Protein AF-A0A833UJ87-F1 (afdb_monomer_lite)

pLDDT: mean 71.73, std 18.93, range [38.91, 96.44]

Sequence (102 aa):
PPSNETGREKAKLQPHKHKHQAKRHYIMANKFVAVFLMCIVVVAAFSLHQEVEATGDSYKSCFTPCNADCKKKGNGGTFCEIDCDNSCTAAEAEEKLKATIF

InterPro domains:
  IPR015333 Pollen allergen ole e 6 [PF09253] (62-98)
  IPR015333 Pollen allergen ole e 6 [PTHR35632] (28-100)
  IPR036466 Pollen allergen ole e 6 superfamily [G3DSA:1.10.287.720] (56-101)
  IPR036466 Pollen allergen ole e 6 superfamily [SSF111388] (57-98)

Foldseek 3Di:
DDDDDDDDDDPCPDPPPPVVVVVVVVVVVVVVVVVVVVVVVVVVVVVVVVPPDPLPPQLCVQLVVQQVVCVVVVDDNVVSNVVSNVVSVVVVVVVVVVVVPD

Structure (mmCIF, N/CA/C/O backbone):
data_AF-A0A833UJ87-F1
#
_entry.id   AF-A0A833UJ87-F1
#
loop_
_atom_site.group_PDB
_atom_site.id
_atom_site.type_symbol
_atom_sit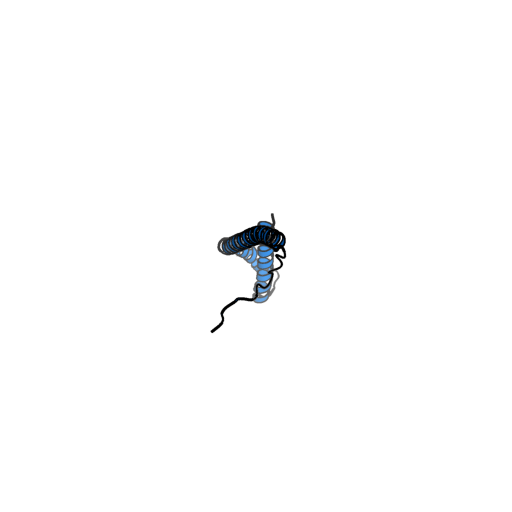e.label_atom_id
_atom_site.label_alt_id
_atom_site.label_comp_id
_atom_site.label_asym_id
_atom_site.label_entity_id
_atom_site.label_seq_id
_atom_site.pdbx_PDB_ins_code
_atom_site.Cartn_x
_atom_site.Cartn_y
_atom_site.Cartn_z
_atom_site.occupancy
_atom_site.B_iso_or_equiv
_atom_site.auth_seq_id
_atom_site.auth_comp_id
_atom_site.auth_asym_id
_atom_site.auth_atom_id
_atom_site.pdbx_PDB_model_num
ATOM 1 N N . PRO A 1 1 ? 69.017 -18.137 -55.794 1.00 46.12 1 PRO A N 1
ATOM 2 C CA . PRO A 1 1 ? 67.953 -17.148 -56.079 1.00 46.12 1 PRO A CA 1
ATOM 3 C C . PRO A 1 1 ? 67.375 -17.335 -57.489 1.00 46.12 1 PRO A C 1
ATOM 5 O O . PRO A 1 1 ? 68.086 -17.170 -58.476 1.00 46.12 1 PRO A O 1
ATOM 8 N N . PRO A 1 2 ? 66.102 -17.729 -57.570 1.00 41.78 2 PRO A N 1
ATOM 9 C CA . PRO A 1 2 ? 65.210 -17.011 -58.470 1.00 41.78 2 PRO A CA 1
ATOM 10 C C . PRO A 1 2 ? 63.889 -16.674 -57.770 1.00 41.78 2 PRO A C 1
ATOM 12 O O . PRO A 1 2 ? 63.179 -17.536 -57.262 1.00 41.78 2 PRO A O 1
ATOM 15 N N . SER A 1 3 ? 63.585 -15.385 -57.748 1.00 45.09 3 SER A N 1
ATOM 16 C CA . SER A 1 3 ? 62.288 -14.807 -57.426 1.00 45.09 3 SER A CA 1
ATOM 17 C C . SER A 1 3 ? 61.483 -14.673 -58.719 1.00 45.09 3 SER A C 1
ATOM 19 O O . SER A 1 3 ? 61.866 -13.886 -59.583 1.00 45.09 3 SER A O 1
ATOM 21 N N . ASN A 1 4 ? 60.377 -15.401 -58.865 1.00 40.44 4 ASN A N 1
ATOM 22 C CA . ASN A 1 4 ? 59.274 -14.947 -59.711 1.00 40.44 4 ASN A CA 1
ATOM 23 C C . ASN A 1 4 ? 57.963 -15.538 -59.186 1.00 40.44 4 ASN A C 1
ATOM 25 O O . ASN A 1 4 ? 57.801 -16.752 -59.072 1.00 40.44 4 ASN A O 1
ATOM 29 N N . GLU A 1 5 ? 57.088 -14.636 -58.769 1.00 45.03 5 GLU A N 1
ATOM 30 C CA . GLU A 1 5 ? 55.875 -14.893 -58.022 1.00 45.03 5 GLU A CA 1
ATOM 31 C C . GLU A 1 5 ? 54.782 -15.466 -58.930 1.00 45.03 5 GLU A C 1
ATOM 33 O O . GLU A 1 5 ? 54.332 -14.849 -59.892 1.00 45.03 5 GLU A O 1
ATOM 38 N N . THR A 1 6 ? 54.307 -16.658 -58.580 1.00 42.38 6 THR A N 1
ATOM 39 C CA . THR A 1 6 ? 53.064 -17.239 -59.091 1.00 42.38 6 THR A CA 1
ATOM 40 C C . THR A 1 6 ? 51.883 -16.318 -58.781 1.00 42.38 6 THR A C 1
ATOM 42 O O . THR A 1 6 ? 51.400 -16.255 -57.647 1.00 42.38 6 THR A O 1
ATOM 45 N N . GLY A 1 7 ? 51.398 -15.625 -59.813 1.00 41.56 7 GLY A N 1
ATOM 46 C CA . GLY A 1 7 ? 50.153 -14.867 -59.800 1.00 41.56 7 GLY A CA 1
ATOM 47 C C . GLY A 1 7 ? 48.957 -15.780 -59.534 1.00 41.56 7 GLY A C 1
ATOM 48 O O . GLY A 1 7 ? 48.448 -16.448 -60.428 1.00 41.56 7 GLY A O 1
ATOM 49 N N . ARG A 1 8 ? 48.499 -15.808 -58.280 1.00 38.91 8 ARG A N 1
ATOM 50 C CA . ARG A 1 8 ? 47.224 -16.412 -57.887 1.00 38.91 8 ARG A CA 1
ATOM 51 C C . ARG A 1 8 ? 46.111 -15.404 -58.155 1.00 38.91 8 ARG A C 1
ATOM 53 O O . ARG A 1 8 ? 45.923 -14.465 -57.382 1.00 38.91 8 ARG A O 1
ATOM 60 N N . GLU A 1 9 ? 45.373 -15.641 -59.236 1.00 47.19 9 GLU A N 1
ATOM 61 C CA . GLU A 1 9 ? 44.067 -15.050 -59.529 1.00 47.19 9 GLU A CA 1
ATOM 62 C C . GLU A 1 9 ? 43.212 -14.981 -58.251 1.00 47.19 9 GLU A C 1
ATOM 64 O O . GLU A 1 9 ? 42.806 -15.993 -57.673 1.00 47.19 9 GLU A O 1
ATOM 69 N N . LYS A 1 10 ? 42.962 -13.765 -57.761 1.00 50.94 10 LYS A N 1
ATOM 70 C CA . LYS A 1 10 ? 41.965 -13.513 -56.722 1.00 50.94 10 LYS A CA 1
ATOM 71 C C . LYS A 1 10 ? 40.643 -13.286 -57.444 1.00 50.94 10 LYS A C 1
ATOM 73 O O . LYS A 1 10 ? 40.334 -12.162 -57.835 1.00 50.94 10 LYS A O 1
ATOM 78 N N . ALA A 1 11 ? 39.869 -14.356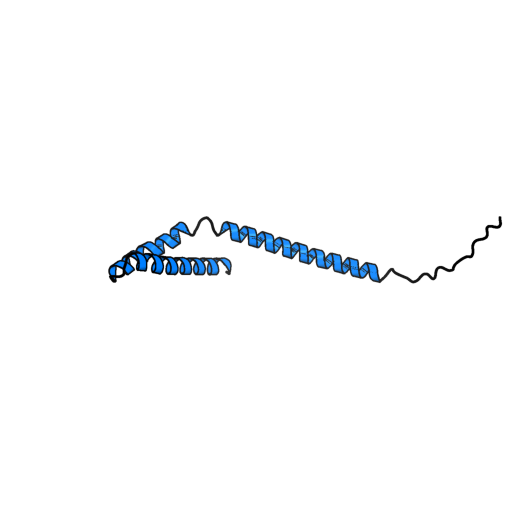 -57.609 1.00 44.94 11 ALA A N 1
ATOM 79 C CA . ALA A 1 11 ? 38.461 -14.273 -57.969 1.00 44.94 11 ALA A CA 1
ATOM 80 C C . ALA A 1 11 ? 37.763 -13.279 -57.022 1.00 44.94 11 ALA A C 1
ATOM 82 O O . ALA A 1 11 ? 37.648 -13.502 -55.813 1.00 44.94 11 ALA A O 1
ATOM 83 N N . LYS A 1 12 ? 37.354 -12.132 -57.567 1.00 47.41 12 LYS A N 1
ATOM 84 C CA . LYS A 1 12 ? 36.691 -11.054 -56.835 1.00 47.41 12 LYS A CA 1
ATOM 85 C C . LYS A 1 12 ? 35.225 -11.429 -56.626 1.00 47.41 12 LYS A C 1
ATOM 87 O O . LYS A 1 12 ? 34.343 -10.967 -57.341 1.00 47.41 12 LYS A O 1
ATOM 92 N N . LEU A 1 13 ? 34.970 -12.289 -55.641 1.00 49.62 13 LEU A N 1
ATOM 93 C CA . LEU A 1 13 ? 33.621 -12.561 -55.156 1.00 49.62 13 LEU A CA 1
ATOM 94 C C . LEU A 1 13 ? 33.118 -11.320 -54.401 1.00 49.62 13 LEU A C 1
ATOM 96 O O . LEU A 1 13 ? 33.658 -10.940 -53.364 1.00 49.62 13 LEU A O 1
ATOM 100 N N . GLN A 1 14 ? 32.123 -10.650 -54.977 1.00 54.66 14 GLN A N 1
ATOM 101 C CA . GLN A 1 14 ? 31.530 -9.393 -54.511 1.00 54.66 14 GLN A CA 1
ATOM 102 C C . GLN A 1 14 ? 30.929 -9.502 -53.085 1.00 54.66 14 GLN A C 1
ATOM 104 O O . GLN A 1 14 ? 29.897 -10.153 -52.930 1.00 54.66 14 GLN A O 1
ATOM 109 N N . PRO A 1 15 ? 31.452 -8.804 -52.047 1.00 51.09 15 PRO A N 1
ATOM 110 C CA . PRO A 1 15 ? 30.916 -8.869 -50.681 1.00 51.09 15 PRO A CA 1
ATOM 111 C C . PRO A 1 15 ? 30.135 -7.603 -50.268 1.00 51.09 15 PRO A C 1
ATOM 113 O O . PRO A 1 15 ? 29.971 -7.323 -49.080 1.00 51.09 15 PRO A O 1
ATOM 116 N N . HIS A 1 16 ? 29.679 -6.781 -51.221 1.00 50.66 16 HIS A N 1
ATOM 117 C CA . HIS A 1 16 ? 29.168 -5.440 -50.902 1.00 50.66 16 HIS A CA 1
ATOM 118 C C . HIS A 1 16 ? 27.674 -5.362 -50.550 1.00 50.66 16 HIS A C 1
ATOM 120 O O . HIS A 1 16 ? 27.270 -4.412 -49.880 1.00 50.66 16 HIS A O 1
ATOM 126 N N . LYS A 1 17 ? 26.840 -6.345 -50.924 1.00 48.12 17 LYS A N 1
ATOM 127 C CA . LYS A 1 17 ? 25.390 -6.274 -50.639 1.00 48.12 17 LYS A CA 1
ATOM 128 C C . LYS A 1 17 ? 24.996 -6.702 -49.217 1.00 48.12 17 LYS A C 1
ATOM 130 O O . LYS A 1 17 ? 24.020 -6.177 -48.690 1.00 48.12 17 LYS A O 1
ATOM 135 N N . HIS A 1 18 ? 25.766 -7.568 -48.554 1.00 49.91 18 HIS A N 1
ATOM 136 C CA . HIS A 1 18 ? 25.412 -8.077 -47.217 1.00 49.91 18 HIS A CA 1
ATOM 137 C C . HIS A 1 18 ? 25.716 -7.092 -46.071 1.00 49.91 18 HIS A C 1
ATOM 139 O O . HIS A 1 18 ? 24.971 -7.020 -45.095 1.00 49.91 18 HIS A O 1
ATOM 145 N N . LYS A 1 19 ? 26.773 -6.272 -46.192 1.00 50.97 19 LYS A N 1
ATOM 146 C CA . LYS A 1 19 ? 27.164 -5.304 -45.143 1.00 50.97 19 LYS A CA 1
ATOM 147 C C . LYS A 1 19 ? 26.192 -4.128 -44.999 1.00 50.97 19 LYS A C 1
ATOM 149 O O . LYS A 1 19 ? 26.096 -3.544 -43.922 1.00 50.97 19 LYS A O 1
ATOM 154 N N . HIS A 1 20 ? 25.468 -3.775 -46.062 1.00 49.66 20 HIS A N 1
ATOM 155 C CA . HIS A 1 20 ? 24.538 -2.642 -46.044 1.00 49.66 20 HIS A CA 1
ATOM 156 C C . HIS A 1 20 ? 23.210 -2.972 -45.342 1.00 49.66 20 HIS A C 1
ATOM 158 O O . HIS A 1 20 ? 22.623 -2.099 -44.702 1.00 49.66 20 HIS A O 1
ATOM 164 N N . GLN A 1 21 ? 22.764 -4.232 -45.412 1.00 52.34 21 GLN A N 1
ATOM 165 C CA . GLN A 1 21 ? 21.552 -4.694 -44.726 1.00 52.34 21 GLN A CA 1
ATOM 166 C C . GLN A 1 21 ? 21.773 -4.844 -43.215 1.00 52.34 21 GLN A C 1
ATOM 168 O O . GLN A 1 21 ? 20.977 -4.333 -42.433 1.00 52.34 21 GLN A O 1
ATOM 173 N N . ALA A 1 22 ? 22.912 -5.410 -42.798 1.00 53.41 22 ALA A N 1
ATOM 174 C CA . ALA A 1 22 ? 23.277 -5.514 -41.382 1.00 53.41 22 ALA A CA 1
ATOM 175 C C . ALA A 1 22 ? 23.409 -4.138 -40.700 1.00 53.41 22 ALA A C 1
ATOM 177 O O . ALA A 1 22 ? 22.938 -3.957 -39.581 1.00 53.41 22 ALA A O 1
ATOM 178 N N . LYS A 1 23 ? 23.972 -3.133 -41.392 1.00 54.38 23 LYS A N 1
ATOM 179 C CA . LYS A 1 23 ? 24.030 -1.754 -40.875 1.00 54.38 23 LYS A CA 1
ATOM 180 C C . LYS A 1 23 ? 22.644 -1.129 -40.722 1.00 54.38 23 LYS A C 1
ATOM 182 O O . LYS A 1 23 ? 22.384 -0.519 -39.695 1.00 54.38 23 LYS A O 1
ATOM 187 N N . ARG A 1 24 ? 21.740 -1.291 -41.696 1.00 55.31 24 ARG A N 1
ATOM 188 C CA . ARG A 1 24 ? 20.362 -0.772 -41.587 1.00 55.31 24 ARG A CA 1
ATOM 189 C C . ARG A 1 24 ? 19.560 -1.460 -40.476 1.00 55.31 24 ARG A C 1
ATOM 191 O O . ARG A 1 24 ? 18.826 -0.776 -39.772 1.00 55.31 24 ARG A O 1
ATOM 198 N N . HIS A 1 25 ? 19.745 -2.765 -40.274 1.00 54.88 25 HIS A N 1
ATOM 199 C CA . HIS A 1 25 ? 19.101 -3.514 -39.188 1.00 54.88 25 HIS A CA 1
ATOM 200 C C . HIS A 1 25 ? 19.662 -3.140 -37.809 1.00 54.88 25 HIS A C 1
ATOM 202 O O . HIS A 1 25 ? 18.883 -2.941 -36.885 1.00 54.88 25 HIS A O 1
ATOM 208 N N . TYR A 1 26 ? 20.980 -2.953 -37.676 1.00 58.78 26 TYR A N 1
ATOM 209 C CA . TYR A 1 26 ? 21.603 -2.444 -36.446 1.00 58.78 26 TYR A CA 1
ATOM 210 C C . TYR A 1 26 ? 21.146 -1.013 -36.112 1.00 58.78 26 TYR A C 1
ATOM 212 O O . TYR A 1 26 ? 20.840 -0.717 -34.962 1.00 58.78 26 TYR A O 1
ATOM 220 N N . ILE A 1 27 ? 21.024 -0.135 -37.117 1.00 60.06 27 ILE A N 1
ATOM 221 C CA . ILE A 1 27 ? 20.519 1.236 -36.931 1.00 60.06 27 ILE A CA 1
ATOM 222 C C . ILE A 1 27 ? 19.055 1.226 -36.466 1.00 60.06 27 ILE A C 1
ATOM 224 O O . ILE A 1 27 ? 18.701 2.011 -35.593 1.00 60.06 27 ILE A O 1
ATOM 228 N N . MET A 1 28 ? 18.203 0.349 -37.009 1.00 61.31 28 MET A N 1
ATOM 229 C CA . MET A 1 28 ? 16.811 0.218 -36.553 1.00 61.31 28 MET A CA 1
ATOM 230 C C . MET A 1 28 ? 16.730 -0.404 -35.151 1.00 61.31 28 MET A C 1
ATOM 232 O O . MET A 1 28 ? 16.021 0.128 -34.304 1.00 61.31 28 MET A O 1
ATOM 236 N N . ALA A 1 29 ? 17.501 -1.459 -34.869 1.00 61.19 29 ALA A N 1
ATOM 237 C CA . ALA A 1 29 ? 17.539 -2.113 -33.560 1.00 61.19 29 ALA A CA 1
ATOM 238 C C . ALA A 1 29 ? 18.014 -1.170 -32.440 1.00 61.19 29 ALA A C 1
ATOM 240 O O . ALA A 1 29 ? 17.357 -1.088 -31.408 1.00 61.19 29 ALA A O 1
ATOM 241 N N . ASN A 1 30 ? 19.077 -0.384 -32.656 1.00 66.12 30 ASN A N 1
ATOM 242 C CA . ASN A 1 30 ? 19.551 0.590 -31.663 1.00 66.12 30 ASN A CA 1
ATOM 243 C C . ASN A 1 30 ? 18.508 1.664 -31.334 1.00 66.12 30 ASN A C 1
ATOM 245 O O . ASN A 1 30 ? 18.471 2.151 -30.207 1.00 66.12 30 ASN A O 1
ATOM 249 N N . LYS A 1 31 ? 17.659 2.035 -32.299 1.00 71.31 31 LYS A N 1
ATOM 250 C CA . LYS A 1 31 ? 16.593 3.021 -32.077 1.00 71.31 31 LYS A CA 1
ATOM 251 C C . LYS A 1 31 ? 15.504 2.454 -31.174 1.00 71.31 31 LYS A C 1
ATOM 253 O O . LYS A 1 31 ? 15.069 3.150 -30.267 1.00 71.31 31 LYS A O 1
ATOM 258 N N . PHE A 1 32 ? 15.125 1.191 -31.364 1.00 79.94 32 PHE A N 1
ATOM 259 C CA . PHE A 1 32 ? 14.187 0.527 -30.459 1.00 79.94 32 PHE A CA 1
ATOM 260 C C . PHE A 1 32 ? 14.798 0.315 -29.074 1.00 79.94 32 PHE A C 1
ATOM 262 O O . PHE A 1 32 ? 14.163 0.666 -28.089 1.00 79.94 32 PHE A O 1
ATOM 269 N N . VAL A 1 33 ? 16.044 -0.163 -28.984 1.00 82.06 33 VAL A N 1
ATOM 270 C CA . VAL A 1 33 ? 16.735 -0.365 -27.697 1.00 82.06 33 VAL A CA 1
ATOM 271 C C . VAL A 1 33 ? 16.834 0.943 -26.907 1.00 82.06 33 VAL A C 1
ATOM 273 O O . VAL A 1 33 ? 16.530 0.955 -25.721 1.00 82.06 33 VAL A O 1
ATOM 276 N N . ALA A 1 34 ? 17.180 2.058 -27.555 1.00 82.38 34 ALA A N 1
ATOM 277 C CA . ALA A 1 34 ? 17.239 3.360 -26.892 1.00 82.38 34 ALA A CA 1
ATOM 278 C C . ALA A 1 34 ? 15.871 3.816 -26.354 1.00 82.38 34 ALA A C 1
ATOM 280 O O . ALA A 1 34 ? 15.793 4.318 -25.234 1.00 82.38 34 ALA A O 1
ATOM 281 N N . VAL A 1 35 ? 14.795 3.611 -27.121 1.00 85.19 35 VAL A N 1
ATOM 282 C CA . VAL A 1 35 ? 13.428 3.941 -26.686 1.00 85.19 35 VAL A CA 1
ATOM 283 C C . VAL A 1 35 ? 12.995 3.045 -25.525 1.00 85.19 35 VAL A C 1
ATOM 285 O O . VAL A 1 35 ? 12.510 3.560 -24.526 1.00 85.19 35 VAL A O 1
ATOM 288 N N . PHE A 1 36 ? 13.238 1.733 -25.600 1.00 84.56 36 PHE A N 1
ATOM 289 C CA . PHE A 1 36 ? 12.925 0.802 -24.511 1.00 84.56 36 PHE A CA 1
ATOM 290 C C . PHE A 1 36 ? 13.664 1.156 -23.218 1.00 84.56 36 PHE A C 1
ATOM 292 O O . PHE A 1 36 ? 13.049 1.185 -22.155 1.00 84.56 36 PHE A O 1
ATOM 299 N N . LEU A 1 37 ? 14.958 1.475 -23.300 1.00 86.00 37 LEU A N 1
ATOM 300 C CA . LEU A 1 37 ? 15.741 1.886 -22.133 1.00 86.00 37 LEU A CA 1
ATOM 301 C C . LEU A 1 37 ? 15.227 3.204 -21.537 1.00 86.00 37 LEU A C 1
ATOM 303 O O . LEU A 1 37 ? 15.105 3.301 -20.320 1.00 86.00 37 LEU A O 1
ATOM 307 N N . MET A 1 38 ? 14.855 4.183 -22.367 1.00 85.00 38 MET A N 1
ATOM 308 C CA . MET A 1 38 ? 14.219 5.419 -21.893 1.00 85.00 38 MET A CA 1
ATOM 309 C C . MET A 1 38 ? 12.879 5.151 -21.200 1.00 85.00 38 MET A C 1
ATOM 311 O O . MET A 1 38 ? 12.642 5.686 -20.122 1.00 85.00 38 MET A O 1
ATOM 315 N N . CYS A 1 39 ? 12.028 4.288 -21.763 1.00 83.12 39 CYS A N 1
ATOM 316 C CA . CYS A 1 39 ? 10.755 3.916 -21.144 1.00 83.12 39 CYS A CA 1
ATOM 317 C C . CYS A 1 39 ? 10.955 3.274 -19.765 1.00 83.12 39 CYS A C 1
ATOM 319 O O . CYS A 1 39 ? 10.255 3.633 -18.824 1.00 83.12 39 CYS A O 1
ATOM 321 N N . ILE A 1 40 ? 11.934 2.375 -19.623 1.00 85.56 40 ILE A N 1
ATOM 322 C CA . ILE A 1 40 ? 12.244 1.727 -18.339 1.00 85.56 40 ILE A CA 1
ATOM 323 C C . ILE A 1 40 ? 12.715 2.758 -17.304 1.00 85.56 40 ILE A C 1
ATOM 325 O O . ILE A 1 40 ? 12.263 2.722 -16.164 1.00 85.56 40 ILE A O 1
ATOM 329 N N . VAL A 1 41 ? 13.584 3.696 -17.694 1.00 82.75 41 VAL A N 1
ATOM 330 C CA . VAL A 1 41 ? 14.083 4.752 -16.794 1.00 82.75 41 VAL A CA 1
ATOM 331 C C . VAL A 1 41 ? 12.957 5.687 -16.347 1.00 82.75 41 VAL A C 1
ATOM 333 O O . VAL A 1 41 ? 12.892 6.034 -15.170 1.00 82.75 41 VAL A O 1
ATOM 336 N N . VAL A 1 42 ? 12.049 6.060 -17.254 1.00 80.75 42 VAL A N 1
ATOM 337 C CA . VAL A 1 42 ? 10.876 6.882 -16.920 1.00 80.75 42 VAL A CA 1
ATOM 338 C C . VAL A 1 42 ? 9.968 6.140 -15.940 1.00 80.75 42 VAL A C 1
ATOM 340 O O . VAL A 1 42 ? 9.643 6.692 -14.895 1.00 80.75 42 VAL A O 1
ATOM 343 N N . VAL A 1 43 ? 9.619 4.878 -16.209 1.00 78.50 43 VAL A N 1
ATOM 344 C CA . VAL A 1 43 ? 8.788 4.077 -15.293 1.00 78.50 43 VAL A CA 1
ATOM 345 C C . VAL A 1 43 ? 9.450 3.952 -13.919 1.00 78.50 43 VAL A C 1
ATOM 347 O O . VAL A 1 43 ? 8.795 4.206 -12.915 1.00 78.50 43 VAL A O 1
ATOM 350 N N . ALA A 1 44 ? 10.753 3.659 -13.861 1.00 74.94 44 ALA A N 1
ATOM 351 C CA . ALA A 1 44 ? 11.484 3.554 -12.600 1.00 74.94 44 ALA A CA 1
ATOM 352 C C . ALA A 1 44 ? 11.486 4.872 -11.803 1.00 74.94 44 ALA A C 1
ATOM 354 O O . ALA A 1 44 ? 11.298 4.852 -10.591 1.00 74.94 44 ALA A O 1
ATOM 355 N N . ALA A 1 45 ? 11.649 6.021 -12.464 1.00 66.44 45 ALA A N 1
ATOM 356 C CA . ALA A 1 45 ? 11.605 7.325 -11.802 1.00 66.44 45 ALA A CA 1
ATOM 357 C C . ALA A 1 45 ? 10.207 7.670 -11.255 1.00 66.44 45 ALA A C 1
ATOM 359 O O . ALA A 1 45 ? 10.095 8.258 -10.180 1.00 66.44 45 ALA A O 1
ATOM 360 N N . PHE A 1 46 ? 9.144 7.282 -11.966 1.00 64.75 46 PHE A N 1
ATOM 361 C CA . PHE A 1 46 ? 7.762 7.480 -11.519 1.00 64.75 46 PHE A CA 1
ATOM 362 C C . PHE A 1 46 ? 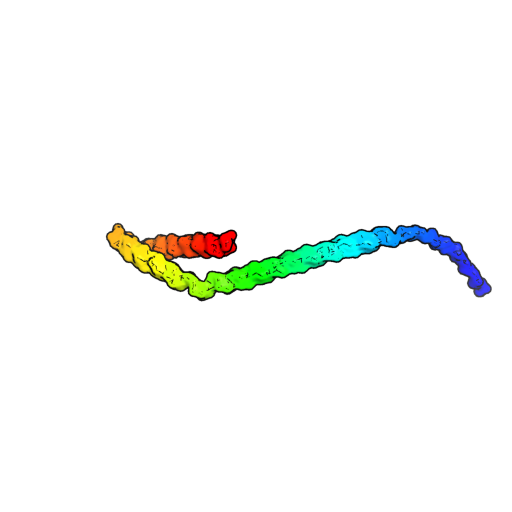7.348 6.514 -10.403 1.00 64.75 46 PHE A C 1
ATOM 364 O O . PHE A 1 46 ? 6.588 6.912 -9.520 1.00 64.75 46 PHE A O 1
ATOM 371 N N . SER A 1 47 ? 7.859 5.278 -10.398 1.00 62.28 47 SER A N 1
ATOM 372 C CA . SER A 1 47 ? 7.630 4.329 -9.302 1.00 62.28 47 SER A CA 1
ATOM 373 C C . SER A 1 47 ? 8.184 4.864 -7.979 1.00 62.28 47 SER A C 1
ATOM 375 O O . SER A 1 47 ? 7.446 4.903 -7.001 1.00 62.28 47 SER A O 1
ATOM 377 N N . LEU A 1 48 ? 9.407 5.411 -7.996 1.00 54.16 48 LEU A N 1
ATOM 378 C CA . LEU A 1 48 ? 10.097 5.932 -6.807 1.00 54.16 48 LEU A CA 1
ATOM 379 C C . LEU A 1 48 ? 9.456 7.188 -6.196 1.00 54.16 48 LEU A C 1
ATOM 381 O O . LEU A 1 48 ? 9.629 7.457 -5.010 1.00 54.16 48 LEU A O 1
ATOM 385 N N . HIS A 1 49 ? 8.713 7.969 -6.982 1.00 51.06 49 HIS A N 1
ATOM 386 C CA . HIS A 1 49 ? 8.059 9.190 -6.501 1.00 51.06 49 HIS A CA 1
ATOM 387 C C . HIS A 1 49 ? 6.674 8.947 -5.873 1.00 51.06 49 HIS A C 1
ATOM 389 O O . HIS A 1 49 ? 6.212 9.775 -5.092 1.00 51.06 49 HIS A O 1
ATOM 395 N N . GLN A 1 50 ? 6.007 7.826 -6.176 1.00 50.50 50 GLN A N 1
ATOM 396 C CA . GLN A 1 50 ? 4.661 7.518 -5.658 1.00 50.50 50 GLN A CA 1
ATOM 397 C C . GLN A 1 50 ? 4.648 6.868 -4.266 1.00 50.50 50 GLN A C 1
ATOM 399 O O . GLN A 1 50 ? 3.589 6.684 -3.654 1.00 50.50 50 GLN A O 1
ATOM 404 N N . GLU A 1 51 ? 5.812 6.481 -3.758 1.00 49.62 51 GLU A N 1
ATOM 405 C CA . GLU A 1 51 ? 5.929 5.736 -2.507 1.00 49.62 51 GLU A CA 1
ATOM 406 C C . GLU A 1 51 ? 6.098 6.621 -1.263 1.00 49.62 51 GLU A C 1
ATOM 408 O O . GLU A 1 51 ? 5.808 6.154 -0.166 1.00 49.62 51 GLU A O 1
ATOM 413 N N . VAL A 1 52 ? 6.459 7.904 -1.409 1.00 48.84 52 VAL A N 1
ATOM 414 C CA . VAL A 1 52 ? 6.969 8.691 -0.268 1.00 48.84 52 VAL A CA 1
ATOM 415 C C . VAL A 1 52 ? 5.949 9.638 0.384 1.00 48.84 52 VAL A C 1
ATOM 417 O O . VAL A 1 52 ? 6.049 9.870 1.583 1.00 48.84 52 VAL A O 1
ATOM 420 N N . GLU A 1 53 ? 4.944 10.158 -0.329 1.00 45.19 53 GLU A N 1
ATOM 421 C CA . GLU A 1 53 ? 4.203 11.337 0.182 1.00 45.19 53 GLU A CA 1
ATOM 422 C C . GLU A 1 53 ? 2.706 11.113 0.493 1.00 45.19 53 GLU A C 1
ATOM 424 O O . GLU A 1 53 ? 2.127 11.907 1.223 1.00 45.19 53 GLU A O 1
ATOM 429 N N . ALA A 1 54 ? 2.054 10.048 0.002 1.00 52.25 54 ALA A N 1
ATOM 430 C CA . ALA A 1 54 ? 0.580 9.934 0.070 1.00 52.25 54 ALA A CA 1
ATOM 431 C C . ALA A 1 54 ? 0.015 8.802 0.957 1.00 52.25 54 ALA A C 1
ATOM 433 O O . ALA A 1 54 ? -1.194 8.752 1.183 1.00 52.25 54 ALA A O 1
ATOM 434 N N . THR A 1 55 ? 0.851 7.886 1.454 1.00 56.41 55 THR A N 1
ATOM 435 C CA . THR A 1 55 ? 0.409 6.683 2.201 1.00 56.41 55 THR A CA 1
ATOM 436 C C . THR A 1 55 ? 0.146 6.932 3.679 1.00 56.41 55 THR A C 1
ATOM 438 O O . THR A 1 55 ? -0.595 6.200 4.318 1.00 56.41 55 THR A O 1
ATOM 441 N N . GLY A 1 56 ? 0.752 7.963 4.271 1.00 60.31 56 GLY A N 1
ATOM 442 C CA . GLY A 1 56 ? 0.603 8.200 5.709 1.00 60.31 56 GLY A CA 1
ATOM 443 C C . GLY A 1 56 ? -0.814 8.626 6.106 1.00 60.31 56 GLY A C 1
ATOM 444 O O . GLY A 1 56 ? -1.341 8.182 7.129 1.00 60.31 56 GLY A O 1
ATOM 445 N N . ASP A 1 57 ? -1.439 9.481 5.294 1.00 72.75 57 ASP A N 1
ATOM 446 C CA . ASP A 1 57 ? -2.714 10.115 5.636 1.00 72.75 57 ASP A CA 1
ATOM 447 C C . ASP A 1 57 ? -3.931 9.272 5.236 1.00 72.75 57 ASP A C 1
ATOM 449 O O . ASP A 1 57 ? -4.894 9.173 6.005 1.00 72.75 57 ASP A O 1
ATOM 453 N N . SER A 1 58 ? -3.882 8.613 4.075 1.00 80.50 58 SER A N 1
ATOM 454 C CA . SER A 1 58 ? -4.963 7.752 3.578 1.00 80.50 58 SER A CA 1
ATOM 455 C C . SER A 1 58 ? -5.105 6.492 4.440 1.00 80.50 58 SER A C 1
ATOM 457 O O . SER A 1 58 ? -6.194 6.260 4.980 1.00 80.50 58 SER A O 1
ATOM 459 N N . TYR A 1 59 ? -4.009 5.783 4.733 1.00 85.62 59 TYR A N 1
ATOM 460 C CA . TYR A 1 59 ? -3.991 4.664 5.678 1.00 85.62 59 TYR A CA 1
ATOM 461 C C . TYR A 1 59 ? -4.594 5.039 7.036 1.00 85.62 59 TYR A C 1
ATOM 463 O O . TYR A 1 59 ? -5.508 4.379 7.533 1.00 85.62 59 TYR A O 1
ATOM 471 N N . LYS A 1 60 ? -4.127 6.137 7.645 1.00 87.19 60 LYS A N 1
ATOM 472 C CA . LYS A 1 60 ? -4.577 6.563 8.978 1.00 87.19 60 LYS A CA 1
ATOM 473 C C . LYS A 1 60 ? -6.063 6.922 9.000 1.00 87.19 60 LYS A C 1
ATOM 475 O O . LYS A 1 60 ? -6.752 6.619 9.984 1.00 87.19 60 LYS A O 1
ATOM 480 N N . SER A 1 61 ? -6.556 7.545 7.929 1.00 89.62 61 SER A N 1
ATOM 481 C CA . SER A 1 61 ? -7.971 7.884 7.765 1.00 89.62 61 SER A CA 1
ATOM 482 C C . SER A 1 61 ? -8.868 6.646 7.626 1.00 89.62 61 SER A C 1
ATOM 484 O O . SER A 1 61 ? -10.004 6.677 8.091 1.00 89.62 61 SER A O 1
ATOM 486 N N . CYS A 1 62 ? -8.343 5.540 7.085 1.00 92.44 62 CYS A N 1
ATOM 487 C CA . CYS A 1 62 ? -9.030 4.249 6.999 1.00 92.44 62 CYS A CA 1
ATOM 488 C C . CYS A 1 62 ? -8.943 3.451 8.312 1.00 92.44 62 CYS A C 1
ATOM 490 O O . CYS A 1 62 ? -9.948 2.953 8.831 1.00 92.44 62 CYS A O 1
ATOM 492 N N . PHE A 1 63 ? -7.748 3.364 8.898 1.00 94.12 63 PHE A N 1
ATOM 493 C CA . PHE A 1 63 ? -7.475 2.499 10.042 1.00 94.12 63 PHE A CA 1
ATOM 494 C C . PHE A 1 63 ? -8.191 2.963 11.313 1.00 94.12 63 PHE A C 1
ATOM 496 O O . PHE A 1 63 ? -8.746 2.152 12.054 1.00 94.12 63 PHE A O 1
ATOM 503 N N . THR A 1 64 ? -8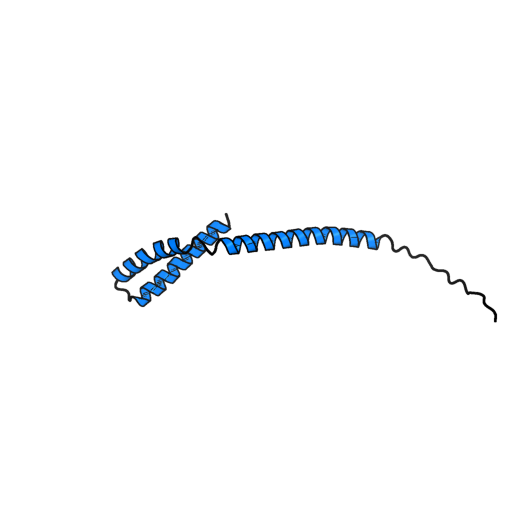.221 4.275 11.565 1.00 93.12 64 THR A N 1
ATOM 504 C CA . THR A 1 64 ? -8.825 4.852 12.777 1.00 93.12 64 THR A CA 1
ATOM 505 C C . THR A 1 64 ? -10.314 4.491 12.933 1.00 93.12 64 THR A C 1
ATOM 507 O O . THR A 1 64 ? -10.677 3.941 13.980 1.00 93.12 64 THR A O 1
ATOM 510 N N . PRO A 1 65 ? -11.195 4.744 11.941 1.00 94.88 65 PRO A N 1
ATOM 511 C CA . PRO A 1 65 ? -12.595 4.339 12.032 1.00 94.88 65 PRO A CA 1
ATOM 512 C C . PRO A 1 65 ? -12.769 2.815 11.996 1.00 94.88 65 PRO A C 1
ATOM 514 O O . PRO A 1 65 ? -13.577 2.298 12.766 1.00 94.88 65 PRO A O 1
ATOM 517 N N . CYS A 1 66 ? -11.984 2.085 11.191 1.00 95.62 66 CYS A N 1
ATOM 518 C CA . CYS A 1 66 ? -12.060 0.623 11.128 1.00 95.62 66 CYS A CA 1
ATOM 519 C C . CYS A 1 66 ? -11.785 -0.020 12.492 1.00 95.62 66 CYS A C 1
ATOM 521 O O . CYS A 1 66 ? -12.579 -0.824 12.980 1.00 95.62 66 CYS A O 1
ATOM 523 N N . ASN A 1 67 ? -10.693 0.374 13.150 1.00 95.06 67 ASN A N 1
ATOM 524 C CA . ASN A 1 67 ? -10.297 -0.196 14.433 1.00 95.06 67 ASN A CA 1
ATOM 525 C C . ASN A 1 67 ? -11.313 0.163 15.532 1.00 95.06 67 ASN A C 1
ATOM 527 O O . ASN A 1 67 ? -11.658 -0.674 16.368 1.00 95.06 67 ASN A O 1
ATOM 531 N N . ALA A 1 68 ? -11.854 1.387 15.505 1.00 94.69 68 ALA A N 1
ATOM 532 C CA . ALA A 1 68 ? -12.915 1.799 16.419 1.00 94.69 68 ALA A CA 1
ATOM 533 C C . ALA A 1 68 ? -14.188 0.955 16.240 1.00 94.69 68 ALA A C 1
ATOM 535 O O . ALA A 1 68 ? -14.735 0.459 17.225 1.00 94.69 68 ALA A O 1
ATOM 536 N N . ASP A 1 69 ? -14.647 0.748 15.007 1.00 95.56 69 ASP A N 1
ATOM 537 C CA . ASP A 1 69 ? -15.855 -0.034 14.733 1.00 95.56 69 ASP A CA 1
ATOM 538 C C . ASP A 1 69 ? -15.649 -1.537 14.945 1.00 95.56 69 ASP A C 1
ATOM 540 O O . ASP A 1 69 ? -16.544 -2.215 15.451 1.00 95.56 69 ASP A O 1
ATOM 544 N N . CYS A 1 70 ? -14.461 -2.065 14.649 1.00 96.44 70 CYS A N 1
ATOM 545 C CA . CYS A 1 70 ? -14.105 -3.447 14.947 1.00 96.44 70 CYS A CA 1
ATOM 546 C C . CYS A 1 70 ? -14.120 -3.712 16.461 1.00 96.44 70 CYS A C 1
ATOM 548 O O . CYS A 1 70 ? -14.719 -4.688 16.917 1.00 96.44 70 CYS A O 1
ATOM 550 N N . LYS A 1 71 ? -13.568 -2.796 17.268 1.00 93.69 71 LYS A N 1
ATOM 551 C CA . LYS A 1 71 ? -13.635 -2.887 18.734 1.00 93.69 71 LYS A CA 1
ATOM 552 C C . LYS A 1 71 ? -15.065 -2.759 19.260 1.00 93.69 71 LYS A C 1
ATOM 554 O O . LYS A 1 71 ? -15.437 -3.496 20.170 1.00 93.69 71 LYS A O 1
ATOM 559 N N . LYS A 1 72 ? -15.901 -1.891 18.671 1.00 95.62 72 LYS A N 1
ATOM 560 C CA . LYS A 1 72 ? -17.333 -1.784 19.029 1.00 95.62 72 LYS A CA 1
ATOM 561 C C . LYS A 1 72 ? -18.110 -3.079 18.783 1.00 95.62 72 LYS A C 1
ATOM 563 O O . LYS A 1 72 ? -19.085 -3.328 19.484 1.00 95.62 72 LYS A O 1
ATOM 568 N N . LYS A 1 73 ? -17.685 -3.910 17.826 1.00 93.94 73 LYS A N 1
ATOM 569 C CA . LYS A 1 73 ? -18.276 -5.236 17.568 1.00 93.94 73 LYS A CA 1
ATOM 570 C C . LYS A 1 73 ? -17.892 -6.292 18.615 1.00 93.94 73 LYS A C 1
ATOM 572 O O . LYS A 1 73 ? -18.408 -7.401 18.560 1.00 93.94 73 LYS A O 1
ATOM 577 N N . GLY A 1 74 ? -17.028 -5.954 19.576 1.00 93.44 74 GLY A N 1
ATOM 578 C CA . GLY A 1 74 ? -16.566 -6.870 20.621 1.00 93.44 74 GLY A CA 1
ATOM 579 C C . GLY A 1 74 ? -15.384 -7.746 20.202 1.00 93.44 74 GLY A C 1
ATOM 580 O O . GLY A 1 74 ? -15.060 -8.705 20.899 1.00 93.44 74 GLY A O 1
ATOM 581 N N . ASN A 1 75 ? -14.729 -7.430 19.083 1.00 94.50 75 ASN A N 1
ATOM 582 C CA . ASN A 1 75 ? -13.572 -8.177 18.606 1.00 94.50 75 ASN A CA 1
ATOM 583 C C . ASN A 1 75 ? -12.316 -7.859 19.441 1.00 94.50 75 ASN A C 1
ATOM 585 O O . ASN A 1 75 ? -12.177 -6.779 20.021 1.00 94.50 75 ASN A O 1
ATOM 589 N N . GLY A 1 76 ? -11.374 -8.806 19.485 1.00 93.38 76 GLY A N 1
ATOM 590 C CA . GLY A 1 76 ? -10.104 -8.634 20.194 1.00 93.38 76 GLY A CA 1
ATOM 591 C C . GLY A 1 76 ? -9.222 -7.550 19.566 1.00 93.38 76 GLY A C 1
ATOM 592 O O . GLY A 1 76 ? -9.205 -7.384 18.349 1.00 93.38 76 GLY A O 1
ATOM 593 N N . GLY A 1 77 ? -8.443 -6.840 20.390 1.00 91.88 77 GLY A N 1
ATOM 594 C CA . GLY A 1 77 ? -7.591 -5.734 19.930 1.00 91.88 77 GLY A CA 1
ATOM 595 C C . GLY A 1 77 ? -6.624 -6.135 18.813 1.00 91.88 77 GLY A C 1
ATOM 596 O O . GLY A 1 77 ? -6.612 -5.495 17.769 1.00 91.88 77 GLY A O 1
ATOM 597 N N . THR A 1 78 ? -5.900 -7.242 18.989 1.00 93.81 78 THR A N 1
ATOM 598 C CA . THR A 1 78 ? -4.972 -7.773 17.975 1.00 93.81 78 THR A CA 1
ATOM 599 C C . THR A 1 78 ? -5.688 -8.222 16.703 1.00 93.81 78 THR A C 1
ATOM 601 O O . THR A 1 78 ? -5.163 -8.044 15.610 1.00 93.81 78 THR A O 1
ATOM 604 N N . PHE A 1 79 ? -6.900 -8.776 16.826 1.00 95.12 79 PHE A N 1
ATOM 605 C CA . PHE A 1 79 ? -7.701 -9.147 15.659 1.00 95.12 79 PHE A CA 1
ATOM 606 C C . PHE A 1 79 ? -8.052 -7.904 14.839 1.00 95.12 79 PHE A C 1
ATOM 608 O O . PHE A 1 79 ? -7.840 -7.889 13.634 1.00 95.12 79 PHE A O 1
ATOM 615 N N . CYS A 1 80 ? -8.532 -6.850 15.500 1.00 95.69 80 CYS A N 1
ATOM 616 C CA . CYS A 1 80 ? -8.884 -5.605 14.829 1.00 95.69 80 CYS A CA 1
ATOM 617 C C . CYS A 1 80 ? -7.686 -4.899 14.206 1.00 95.69 80 CYS A C 1
ATOM 619 O O . CYS A 1 80 ? -7.828 -4.334 13.130 1.00 95.69 80 CYS A O 1
ATOM 621 N N . GLU A 1 81 ? -6.520 -4.927 14.856 1.00 93.25 81 GLU A N 1
ATOM 622 C CA . GLU A 1 81 ? -5.304 -4.368 14.265 1.00 93.25 81 GLU A CA 1
ATOM 623 C C . GLU A 1 81 ? -4.951 -5.075 12.959 1.00 93.25 81 GLU A C 1
ATOM 625 O O . GLU A 1 81 ? -4.817 -4.404 11.947 1.00 93.25 81 GLU A O 1
ATOM 630 N N . ILE A 1 82 ? -4.882 -6.409 12.950 1.00 95.50 82 ILE A N 1
ATOM 631 C CA . ILE A 1 82 ? -4.489 -7.170 11.754 1.00 95.50 82 ILE A CA 1
ATOM 632 C C . ILE A 1 82 ? -5.546 -7.062 10.643 1.00 95.50 82 ILE A C 1
ATOM 634 O O . ILE A 1 82 ? -5.206 -6.901 9.472 1.00 95.50 82 ILE A O 1
ATOM 638 N N . ASP A 1 83 ? -6.830 -7.155 10.988 1.00 93.94 83 ASP A N 1
ATOM 639 C CA . ASP A 1 83 ? -7.929 -7.103 10.017 1.00 93.94 83 ASP A CA 1
ATOM 640 C C . ASP A 1 83 ? -8.030 -5.726 9.342 1.00 93.94 83 ASP A C 1
ATOM 642 O O . ASP A 1 83 ? -8.101 -5.623 8.113 1.00 93.94 83 ASP A O 1
ATOM 646 N N . CYS A 1 84 ? -7.962 -4.653 10.138 1.00 94.12 84 CYS A N 1
ATOM 647 C CA . CYS A 1 84 ? -7.998 -3.290 9.621 1.00 94.12 84 CYS A CA 1
ATOM 648 C C . CYS A 1 84 ? -6.715 -2.909 8.882 1.00 94.12 84 CYS A C 1
ATOM 650 O O . CYS A 1 84 ? -6.801 -2.219 7.870 1.00 94.12 84 CYS A O 1
ATOM 652 N N . ASP A 1 85 ? -5.547 -3.365 9.342 1.00 92.69 85 ASP A N 1
ATOM 653 C CA . ASP A 1 85 ? -4.270 -3.131 8.662 1.00 92.69 85 ASP A CA 1
ATOM 654 C C . ASP A 1 85 ? -4.285 -3.723 7.247 1.00 92.69 85 ASP A C 1
ATOM 656 O O . ASP A 1 85 ? -4.071 -3.008 6.266 1.00 92.69 85 ASP A O 1
ATOM 660 N N . ASN A 1 86 ? -4.670 -4.996 7.115 1.00 93.31 86 ASN A N 1
ATOM 661 C CA . ASN A 1 86 ? -4.775 -5.659 5.815 1.00 93.31 86 ASN A CA 1
ATOM 662 C C . ASN A 1 86 ? -5.816 -4.996 4.902 1.00 93.31 86 ASN A C 1
ATOM 664 O O . ASN A 1 86 ? -5.553 -4.776 3.720 1.00 93.31 86 ASN A O 1
ATOM 668 N N . SER A 1 87 ? -6.992 -4.661 5.444 1.00 92.06 87 SER A N 1
ATOM 669 C CA . SER A 1 87 ? -8.082 -4.053 4.671 1.00 92.06 87 SER A CA 1
ATOM 670 C C . SER A 1 87 ? -7.714 -2.663 4.148 1.00 92.06 87 SER A C 1
ATOM 672 O O . SER A 1 87 ? -7.957 -2.354 2.981 1.00 92.06 87 SER A O 1
ATOM 674 N N . CYS A 1 88 ? -7.096 -1.830 4.988 1.00 91.50 88 CYS A N 1
ATOM 675 C CA . CYS A 1 88 ? -6.691 -0.481 4.606 1.00 91.50 88 CYS A CA 1
ATOM 676 C C . CYS A 1 88 ? -5.499 -0.491 3.646 1.00 91.50 88 CYS A C 1
ATOM 678 O O . CYS A 1 88 ? -5.515 0.244 2.663 1.00 91.50 88 CYS A O 1
ATOM 680 N N . THR A 1 89 ? -4.526 -1.380 3.851 1.00 88.94 89 THR A N 1
ATOM 681 C CA . THR A 1 89 ? -3.389 -1.534 2.930 1.00 88.94 89 THR A CA 1
ATOM 682 C C . THR A 1 89 ? -3.844 -2.006 1.544 1.00 88.94 89 THR A C 1
ATOM 684 O O . THR A 1 89 ? -3.352 -1.523 0.524 1.00 88.94 89 THR A O 1
ATOM 687 N N . ALA A 1 90 ? -4.821 -2.920 1.477 1.00 88.62 90 ALA A N 1
ATOM 688 C CA . ALA A 1 90 ? -5.408 -3.352 0.209 1.00 88.62 90 ALA A CA 1
ATOM 689 C C . ALA A 1 90 ? -6.152 -2.207 -0.501 1.00 88.62 90 ALA A C 1
ATOM 691 O O . ALA A 1 90 ? -5.982 -2.022 -1.706 1.00 88.62 90 ALA A O 1
ATOM 692 N N . ALA A 1 91 ? -6.923 -1.406 0.241 1.00 84.06 91 ALA A N 1
ATOM 693 C CA . ALA A 1 91 ? -7.630 -0.250 -0.306 1.00 84.06 91 ALA A CA 1
ATOM 694 C C . ALA A 1 91 ? -6.667 0.808 -0.876 1.00 84.06 91 ALA A C 1
ATOM 696 O O . ALA A 1 91 ? -6.888 1.305 -1.981 1.00 84.06 91 ALA A O 1
ATOM 697 N N . GLU A 1 92 ? -5.566 1.098 -0.178 1.00 83.00 92 GLU A N 1
ATOM 698 C CA . GLU A 1 92 ? -4.525 2.003 -0.678 1.00 83.00 92 GLU A CA 1
ATOM 699 C C . GLU A 1 92 ? -3.840 1.461 -1.935 1.00 83.00 92 GLU A C 1
ATOM 701 O O . GLU A 1 92 ? -3.601 2.206 -2.887 1.00 83.00 92 GLU A O 1
ATOM 706 N N . ALA A 1 93 ? -3.531 0.162 -1.968 1.00 81.50 93 ALA A N 1
ATOM 707 C CA . ALA A 1 93 ? -2.929 -0.468 -3.138 1.00 81.50 93 ALA A CA 1
ATOM 708 C C . ALA A 1 93 ? -3.857 -0.388 -4.360 1.00 81.50 93 ALA A C 1
ATOM 710 O O . ALA A 1 93 ? 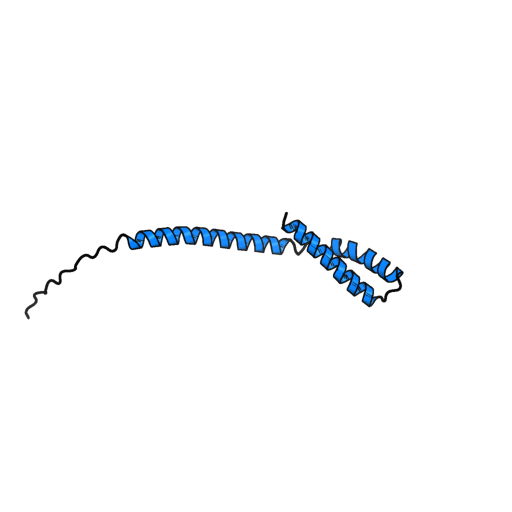-3.398 -0.105 -5.469 1.00 81.50 93 ALA A O 1
ATOM 711 N N . GLU A 1 94 ? -5.164 -0.581 -4.167 1.00 80.69 94 GLU A N 1
ATOM 712 C CA . GLU A 1 94 ? -6.157 -0.415 -5.226 1.00 80.69 94 GLU A CA 1
ATOM 713 C C . GLU A 1 94 ? -6.280 1.033 -5.710 1.00 80.69 94 GLU A C 1
ATOM 715 O O . GLU A 1 94 ? -6.386 1.265 -6.916 1.00 80.69 94 GLU A O 1
ATOM 720 N N . GLU A 1 95 ? -6.291 2.006 -4.797 1.00 79.56 95 GLU A N 1
ATOM 721 C CA . GLU A 1 95 ? -6.358 3.428 -5.142 1.00 79.56 95 GLU A CA 1
ATOM 722 C C . GLU A 1 95 ? -5.128 3.853 -5.951 1.00 79.56 95 GLU A C 1
ATOM 724 O O . GLU A 1 95 ? -5.261 4.456 -7.017 1.00 79.56 95 GLU A O 1
ATOM 729 N N . LYS A 1 96 ? -3.934 3.443 -5.513 1.00 73.19 96 LYS A N 1
ATOM 730 C CA . LYS A 1 96 ? -2.674 3.699 -6.223 1.00 73.19 96 LYS A CA 1
ATOM 731 C C . LYS A 1 96 ? -2.629 3.046 -7.599 1.00 73.19 96 LYS A C 1
ATOM 733 O O . LYS A 1 96 ? -2.161 3.656 -8.562 1.00 73.19 96 LYS A O 1
ATOM 738 N N . LEU A 1 97 ? -3.130 1.817 -7.711 1.00 74.12 97 LEU A N 1
ATOM 739 C CA . LEU A 1 97 ? -3.189 1.102 -8.982 1.00 74.12 97 LEU A CA 1
ATOM 740 C C . LEU A 1 97 ? -4.144 1.806 -9.955 1.00 74.12 97 LEU A C 1
ATOM 742 O O . LEU A 1 97 ? -3.797 1.988 -11.120 1.00 74.12 97 LEU A O 1
ATOM 746 N N . LYS A 1 98 ? -5.303 2.277 -9.477 1.00 71.75 98 LYS A N 1
ATOM 747 C CA . LYS A 1 98 ? -6.230 3.096 -10.275 1.00 71.75 98 LYS A CA 1
ATOM 748 C C . LYS A 1 98 ? -5.577 4.418 -10.698 1.00 71.75 98 LYS A C 1
ATO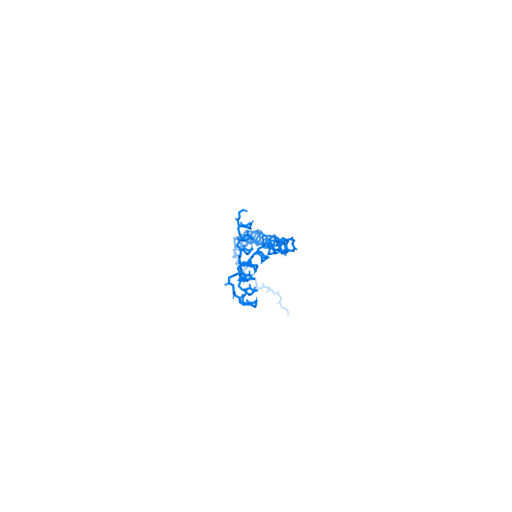M 750 O O . LYS A 1 98 ? -5.647 4.763 -11.869 1.00 71.75 98 LYS A O 1
ATOM 755 N N . ALA A 1 99 ? -4.885 5.114 -9.799 1.00 67.62 99 ALA A N 1
ATOM 756 C CA . ALA A 1 99 ? -4.221 6.384 -10.108 1.00 67.62 99 ALA A CA 1
ATOM 757 C C . ALA A 1 99 ? -3.029 6.256 -11.079 1.00 67.62 99 ALA A C 1
ATOM 759 O O . ALA A 1 99 ? -2.671 7.228 -11.734 1.00 67.62 99 ALA A O 1
ATOM 760 N N . THR A 1 100 ? -2.412 5.075 -11.180 1.00 63.31 100 THR A N 1
ATOM 761 C CA . THR A 1 100 ? -1.248 4.839 -12.056 1.00 63.31 100 THR A CA 1
ATOM 762 C C . THR A 1 100 ? -1.634 4.375 -13.467 1.00 63.31 100 THR A C 1
ATOM 764 O O . THR A 1 100 ? -0.840 4.511 -14.395 1.00 63.31 100 THR A O 1
ATOM 767 N N . ILE A 1 101 ? -2.821 3.785 -13.642 1.00 59.72 101 ILE A N 1
ATOM 768 C CA . ILE A 1 101 ? -3.247 3.181 -14.919 1.00 59.72 101 ILE A CA 1
ATOM 769 C C . ILE A 1 101 ? -4.097 4.136 -15.782 1.00 59.72 101 ILE A C 1
ATOM 771 O O . ILE A 1 101 ? -4.197 3.908 -16.989 1.00 59.72 101 ILE A O 1
ATOM 775 N N . PHE A 1 102 ? -4.681 5.190 -15.200 1.00 47.06 102 PHE A N 1
ATOM 776 C CA . PHE A 1 102 ? -5.482 6.197 -15.915 1.00 47.06 102 PHE A CA 1
ATOM 777 C C . PHE A 1 102 ? -4.694 7.458 -16.279 1.00 47.06 102 PHE A C 1
ATOM 779 O O . PHE A 1 102 ? -3.900 7.931 -15.439 1.00 47.06 102 PHE A O 1
#

Secondary structure (DSSP, 8-state):
---------------HHHHHHHHHHHHHHHHHHHHHHHHHHHHHHHHHHSSSSSHHHHHHHHHHHHHHHHHHTT--HHHHHHHHHHHHHHHHHHHHHHHHH-

Organism: Juglans regia (NCBI:txid51240)

Radius of gyration: 33.53 Å; chains: 1; bounding box: 86×29×80 Å